Protein AF-A0A433UEF9-F1 (afdb_monomer_lite)

Secondary structure (DSSP, 8-state):
--TTSHHHHHHHHHHHHHHHHHHHHHHHHGGGT--HHHHHHHHHHHHHHHHHTTS--S-PPPHHHHHHHH-SSHHHHHHHHHHHHHHHHHHHHTT----SSPPP-

Radius of gyration: 21.96 Å; chains: 1; bounding box: 61×20×48 Å

Foldseek 3Di:
DDPPDPVVVVVVVVVVVVVVVVVVVVVVVVVPDDDPVNVVVVVVVVVVVVVVVPPPPPDDDDQLRVLVVPDPDDVSSVVSVVVVVVVVVVCVVVVPPDPPDDDDD

Structure (mmCIF, N/CA/C/O backbone):
data_AF-A0A433UEF9-F1
#
_entry.id   AF-A0A433UEF9-F1
#
loop_
_atom_site.group_PDB
_atom_site.id
_atom_site.type_symbol
_atom_site.label_atom_id
_atom_site.label_alt_id
_atom_site.label_comp_id
_atom_site.label_asym_id
_atom_site.label_entity_id
_atom_site.label_seq_id
_atom_site.pdbx_PDB_ins_code
_atom_site.Cartn_x
_atom_site.Cartn_y
_atom_site.Cartn_z
_atom_site.occupancy
_atom_site.B_iso_or_equiv
_atom_site.auth_seq_id
_atom_site.auth_comp_id
_atom_site.auth_asym_id
_atom_site.auth_atom_id
_atom_site.pdbx_PDB_model_num
ATOM 1 N N . MET A 1 1 ? 7.030 2.726 0.598 1.00 58.47 1 MET A N 1
ATOM 2 C CA . MET A 1 1 ? 7.390 3.344 1.887 1.00 58.47 1 MET A CA 1
ATOM 3 C C . MET A 1 1 ? 8.860 3.071 2.135 1.00 58.47 1 MET A C 1
ATOM 5 O O . MET A 1 1 ? 9.317 2.013 1.723 1.00 58.47 1 MET A O 1
ATOM 9 N N . THR A 1 2 ? 9.608 4.013 2.704 1.00 59.03 2 THR A N 1
ATOM 10 C CA . THR A 1 2 ? 11.017 3.772 3.048 1.00 59.03 2 THR A CA 1
ATOM 11 C C . THR A 1 2 ? 11.131 3.212 4.470 1.00 59.03 2 THR A C 1
ATOM 13 O O . THR A 1 2 ? 10.537 3.768 5.390 1.00 59.03 2 THR A O 1
ATOM 16 N N . VAL A 1 3 ? 11.853 2.099 4.634 1.00 59.62 3 VAL A N 1
ATOM 17 C CA . VAL A 1 3 ? 12.020 1.390 5.921 1.00 59.62 3 VAL A CA 1
ATOM 18 C C . VAL A 1 3 ? 12.919 2.201 6.856 1.00 59.62 3 VAL A C 1
ATOM 20 O O . VAL A 1 3 ? 13.885 2.817 6.394 1.00 59.62 3 VAL A O 1
ATOM 23 N N . ASN A 1 4 ? 12.623 2.206 8.161 1.00 57.69 4 ASN A N 1
ATOM 24 C CA . ASN A 1 4 ? 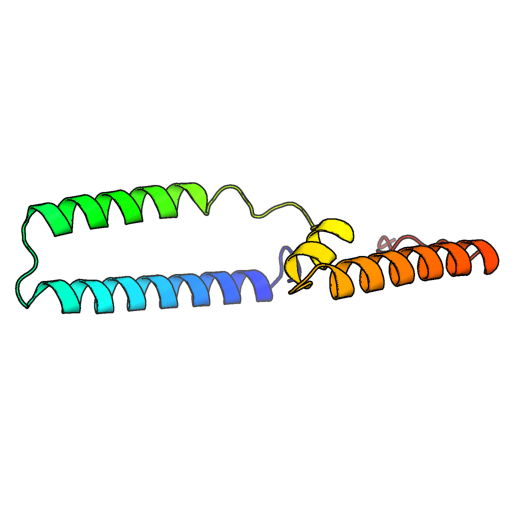13.343 2.969 9.191 1.00 57.69 4 ASN A CA 1
ATOM 25 C C . ASN A 1 4 ? 13.339 4.486 8.951 1.00 57.69 4 ASN A C 1
ATOM 27 O O . ASN A 1 4 ? 14.255 5.216 9.349 1.00 57.69 4 ASN A O 1
ATOM 31 N N . SER A 1 5 ? 12.296 4.976 8.288 1.00 70.62 5 SER A N 1
ATOM 32 C CA . SER A 1 5 ? 12.159 6.381 7.931 1.00 70.62 5 SER A CA 1
ATOM 33 C C . SER A 1 5 ? 11.176 7.105 8.842 1.00 70.62 5 SER A C 1
ATOM 35 O O . SER A 1 5 ? 10.281 6.530 9.462 1.00 70.62 5 SER A O 1
ATOM 37 N N . VAL A 1 6 ? 11.298 8.430 8.874 1.00 74.25 6 VAL A N 1
ATOM 38 C CA . VAL A 1 6 ? 10.288 9.311 9.475 1.00 74.25 6 VAL A CA 1
ATOM 39 C C . VAL A 1 6 ? 8.910 9.076 8.832 1.00 74.25 6 VAL A C 1
ATOM 41 O O . VAL A 1 6 ? 7.894 9.227 9.506 1.00 74.25 6 VAL A O 1
ATOM 44 N N . GLU A 1 7 ? 8.867 8.643 7.567 1.00 73.62 7 GLU A N 1
ATOM 45 C CA . GLU A 1 7 ? 7.638 8.272 6.851 1.00 73.62 7 GLU A CA 1
ATOM 46 C C . GLU A 1 7 ? 6.861 7.139 7.539 1.00 73.62 7 GLU A C 1
ATOM 48 O O . GLU A 1 7 ? 5.645 7.242 7.690 1.00 73.62 7 GLU A O 1
ATOM 53 N N . GLU A 1 8 ? 7.557 6.098 7.999 1.00 70.75 8 GLU A N 1
ATOM 54 C CA . GLU A 1 8 ? 6.977 4.932 8.676 1.00 70.75 8 GLU A CA 1
ATOM 55 C C . GLU A 1 8 ? 6.327 5.334 10.002 1.00 70.75 8 GLU A C 1
ATOM 57 O O . GLU A 1 8 ? 5.153 5.067 10.260 1.00 70.75 8 GLU A O 1
ATOM 62 N N . ARG A 1 9 ? 7.047 6.136 10.794 1.00 72.00 9 ARG A N 1
ATOM 63 C CA . ARG A 1 9 ? 6.550 6.669 12.071 1.00 72.00 9 ARG A CA 1
ATOM 64 C C . ARG A 1 9 ? 5.335 7.574 11.890 1.00 72.00 9 ARG A C 1
ATOM 66 O O . ARG A 1 9 ? 4.414 7.544 12.707 1.00 72.00 9 ARG A O 1
ATOM 73 N N . ILE A 1 10 ? 5.335 8.401 10.844 1.00 79.62 10 ILE A N 1
ATOM 74 C CA . ILE A 1 10 ? 4.201 9.275 10.527 1.00 79.62 10 ILE A CA 1
ATOM 75 C C . ILE A 1 10 ? 2.989 8.440 10.098 1.00 79.62 10 ILE A C 1
ATOM 77 O O . ILE A 1 10 ? 1.874 8.737 10.530 1.00 79.62 10 ILE A O 1
ATOM 81 N N . GLN A 1 11 ? 3.179 7.385 9.301 1.00 75.44 11 GLN A N 1
ATOM 82 C CA . GLN A 1 11 ? 2.076 6.512 8.899 1.00 75.44 11 GLN A CA 1
ATOM 83 C C . GLN A 1 11 ? 1.520 5.714 10.075 1.00 75.44 11 GLN A C 1
ATOM 85 O O . GLN A 1 11 ? 0.302 5.665 10.216 1.00 75.44 11 GLN A O 1
ATOM 90 N N . ALA A 1 12 ? 2.369 5.163 10.946 1.00 76.06 12 ALA A N 1
ATOM 91 C CA . ALA A 1 12 ? 1.934 4.473 12.158 1.00 76.06 12 ALA A CA 1
ATOM 92 C C . ALA A 1 12 ? 1.088 5.400 13.048 1.00 76.06 12 ALA A C 1
ATOM 94 O O . ALA A 1 12 ? 0.006 5.027 13.501 1.00 76.06 12 ALA A O 1
ATOM 95 N N . ALA A 1 13 ? 1.509 6.660 13.219 1.00 77.19 13 ALA A N 1
ATOM 96 C CA . ALA A 1 13 ? 0.733 7.659 13.954 1.00 77.19 13 ALA A CA 1
ATOM 97 C C . ALA A 1 13 ? -0.608 8.000 13.273 1.00 77.19 13 ALA A C 1
ATOM 99 O O . ALA A 1 13 ? -1.624 8.168 13.953 1.00 77.19 13 ALA A O 1
ATOM 100 N N . ALA A 1 14 ? -0.637 8.091 11.939 1.00 80.50 14 ALA A N 1
ATOM 101 C CA . ALA A 1 14 ? -1.864 8.323 11.181 1.00 80.50 14 ALA A CA 1
ATOM 102 C C . ALA A 1 14 ? -2.830 7.126 11.261 1.00 80.50 14 ALA A C 1
ATOM 104 O O . ALA A 1 14 ? -4.017 7.332 11.520 1.00 80.50 14 ALA A O 1
ATOM 105 N N . ARG A 1 15 ? -2.326 5.890 11.115 1.00 78.94 15 ARG A N 1
ATOM 106 C CA . ARG A 1 15 ? -3.084 4.638 11.293 1.00 78.94 15 ARG A CA 1
ATOM 107 C C . ARG A 1 15 ? -3.664 4.548 12.702 1.00 78.94 15 ARG A C 1
ATOM 109 O O . ARG A 1 15 ? -4.864 4.339 12.847 1.00 78.94 15 ARG A O 1
ATOM 116 N N . TYR A 1 16 ? -2.856 4.814 13.730 1.00 76.69 16 TYR A N 1
ATOM 117 C CA . TYR A 1 16 ? -3.310 4.837 15.122 1.00 76.69 16 TYR A CA 1
ATOM 118 C C . TYR A 1 16 ? -4.454 5.837 15.334 1.00 76.69 16 TYR A C 1
ATOM 120 O O . TYR A 1 16 ? -5.473 5.502 15.936 1.00 76.69 16 TYR A O 1
ATOM 128 N N . LYS A 1 17 ? -4.332 7.057 14.792 1.00 83.50 17 LYS A N 1
ATOM 129 C CA . LYS A 1 17 ? -5.382 8.079 14.909 1.00 83.50 17 LYS A CA 1
ATOM 130 C C . LYS A 1 17 ? -6.677 7.669 14.198 1.00 83.50 17 LYS A C 1
ATOM 132 O O . LYS A 1 17 ? -7.750 7.841 14.768 1.00 83.50 17 LYS A O 1
ATOM 137 N N . LEU A 1 18 ? -6.581 7.084 13.002 1.00 77.62 18 LEU A N 1
ATOM 138 C CA . LEU A 1 18 ? -7.737 6.546 12.278 1.00 77.62 18 LEU A CA 1
ATOM 139 C C . LEU A 1 18 ? -8.400 5.381 13.026 1.00 77.62 18 LEU A C 1
ATOM 141 O O . LEU A 1 18 ? -9.627 5.318 13.063 1.00 77.62 18 LEU A O 1
ATOM 145 N N . ASN A 1 19 ? -7.622 4.492 13.653 1.00 74.00 19 ASN A N 1
ATOM 146 C CA . ASN A 1 19 ? -8.163 3.389 14.453 1.00 74.00 19 ASN A CA 1
ATOM 147 C C . ASN A 1 19 ? -8.929 3.926 15.678 1.00 74.00 19 ASN A C 1
ATOM 149 O O . ASN A 1 19 ? -10.053 3.504 15.951 1.00 74.00 19 ASN A O 1
ATOM 153 N N . VAL A 1 20 ? -8.377 4.930 16.370 1.00 76.19 20 VAL A N 1
ATOM 154 C CA . VAL A 1 20 ? -9.068 5.605 17.482 1.00 76.19 20 VAL A CA 1
ATOM 155 C C . VAL A 1 20 ? -10.375 6.257 17.015 1.00 76.19 20 VAL A C 1
ATOM 157 O O . VAL A 1 20 ? -11.413 6.031 17.637 1.00 76.19 20 VAL A O 1
ATOM 160 N N . ASP A 1 21 ? -10.359 7.002 15.907 1.00 71.12 21 ASP A N 1
ATOM 161 C CA . ASP A 1 21 ? -11.561 7.646 15.360 1.00 71.12 21 ASP A CA 1
ATOM 162 C C . ASP A 1 21 ? -12.615 6.607 14.925 1.00 71.12 21 ASP A C 1
ATOM 164 O O . ASP A 1 21 ? -13.801 6.764 15.219 1.00 71.12 21 ASP A O 1
ATOM 168 N N . SER A 1 22 ? -12.193 5.499 14.305 1.00 72.69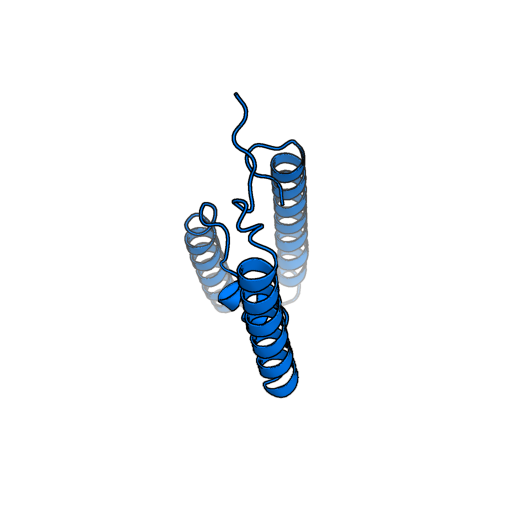 22 SER A N 1
ATOM 169 C CA . SER A 1 22 ? -13.070 4.385 13.918 1.00 72.69 22 SER A CA 1
ATOM 170 C C . SER A 1 22 ? -13.734 3.731 15.135 1.00 72.69 22 SER A C 1
ATOM 172 O O . SER A 1 22 ? -14.955 3.563 15.153 1.00 72.69 22 SER A O 1
ATOM 174 N N . LYS A 1 23 ? -12.971 3.453 16.203 1.00 73.31 23 LYS A N 1
ATOM 175 C CA . LYS A 1 23 ? -13.498 2.904 17.465 1.00 73.31 23 LYS A CA 1
ATOM 176 C C . LYS A 1 23 ? -14.512 3.846 18.123 1.00 73.31 23 LYS A C 1
ATOM 178 O O . LYS A 1 23 ? -15.530 3.385 18.638 1.00 73.31 23 LYS A O 1
ATOM 183 N N . VAL A 1 24 ? -14.283 5.161 18.076 1.00 68.38 24 VAL A N 1
ATOM 184 C CA . VAL A 1 24 ? -15.215 6.173 18.612 1.00 68.38 24 VAL A CA 1
ATOM 185 C C . VAL A 1 24 ? -16.494 6.272 17.769 1.00 68.38 24 VAL A C 1
ATOM 187 O O . VAL A 1 24 ? -17.591 6.326 18.327 1.00 68.38 24 VAL A O 1
ATOM 190 N N . ILE A 1 25 ? -16.390 6.235 16.437 1.00 62.66 25 ILE A N 1
ATOM 191 C CA . ILE A 1 25 ? -17.544 6.245 15.520 1.00 62.66 25 ILE A CA 1
ATOM 192 C C . ILE A 1 25 ? -18.387 4.970 15.683 1.00 62.66 25 ILE A C 1
ATOM 194 O O . ILE A 1 25 ? -19.615 5.044 15.763 1.00 62.66 25 ILE A O 1
ATOM 198 N N . GLN A 1 26 ? -17.739 3.808 15.803 1.00 62.84 26 GLN A N 1
ATOM 199 C CA . GLN A 1 26 ? -18.402 2.529 16.070 1.00 62.84 26 GLN A CA 1
ATOM 200 C C . GLN A 1 26 ? -19.078 2.525 17.447 1.00 62.84 26 GLN A C 1
ATOM 202 O O . GLN A 1 26 ? -20.224 2.096 17.552 1.00 62.84 26 GLN A O 1
ATOM 207 N N . ALA A 1 27 ? -18.436 3.075 18.487 1.00 61.78 27 ALA A N 1
ATOM 208 C CA . ALA A 1 27 ? -19.049 3.282 19.803 1.00 61.78 27 ALA A CA 1
ATOM 209 C C . ALA A 1 27 ? -20.307 4.171 19.734 1.00 61.78 27 ALA A C 1
ATOM 211 O O . ALA A 1 27 ? -21.292 3.890 20.415 1.00 61.78 27 ALA A O 1
ATOM 212 N N . GLY A 1 28 ? -20.316 5.187 18.863 1.00 61.53 28 GLY A N 1
ATOM 213 C CA . GLY A 1 28 ? -21.490 6.024 18.590 1.00 61.53 28 GLY A CA 1
ATOM 214 C C . GLY A 1 28 ? -22.656 5.274 17.931 1.00 61.53 28 GLY A C 1
ATOM 215 O O . GLY A 1 28 ? -23.814 5.599 18.189 1.00 61.53 28 GLY A O 1
ATOM 216 N N . MET A 1 29 ? -22.385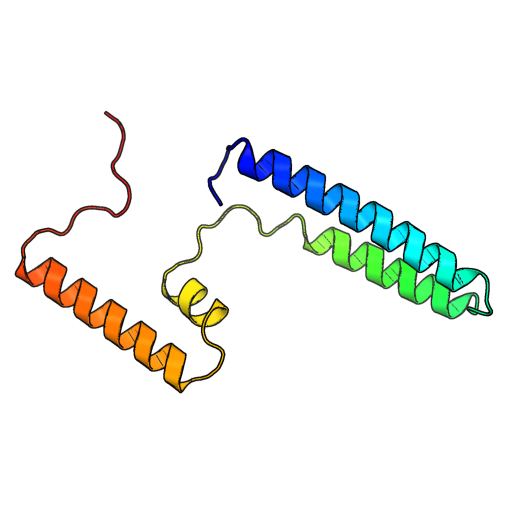 4.222 17.145 1.00 58.00 29 MET A N 1
ATOM 217 C CA . MET A 1 29 ? -23.427 3.331 16.608 1.00 58.00 29 MET A CA 1
ATOM 218 C C . MET A 1 29 ? -24.080 2.439 17.682 1.00 58.00 29 MET A C 1
ATOM 220 O O . MET A 1 29 ? -25.198 1.968 17.469 1.00 58.00 29 MET A O 1
ATOM 224 N N . PHE A 1 30 ? -23.443 2.224 18.843 1.00 55.84 30 PHE A N 1
ATOM 225 C CA . PHE A 1 30 ? -23.976 1.363 19.912 1.00 55.84 30 PHE A CA 1
ATOM 226 C C . PHE A 1 30 ? -25.077 2.004 20.769 1.00 55.84 30 PHE A C 1
ATOM 228 O O . PHE A 1 30 ? -25.755 1.276 21.499 1.00 55.84 30 PHE A O 1
ATOM 235 N N . ASP A 1 31 ? -25.273 3.324 20.697 1.00 61.22 31 ASP A N 1
ATOM 236 C CA . ASP A 1 31 ? -26.269 4.031 21.519 1.00 61.22 31 ASP A CA 1
ATOM 237 C C . ASP A 1 31 ? -27.716 3.807 21.027 1.00 61.22 31 ASP A C 1
ATOM 239 O O . ASP A 1 31 ? -28.671 4.017 21.768 1.00 61.22 31 ASP A O 1
ATOM 243 N N . ASN A 1 32 ? -27.918 3.300 19.800 1.00 56.97 32 ASN A N 1
ATOM 244 C CA . ASN A 1 32 ? -29.241 3.323 19.158 1.00 56.97 32 ASN A CA 1
ATOM 245 C C . ASN A 1 32 ? -29.839 1.950 18.772 1.00 56.97 32 ASN A C 1
ATOM 247 O O . ASN A 1 32 ? -30.460 1.832 17.719 1.00 56.97 32 ASN A O 1
ATOM 251 N N . LYS A 1 33 ? -29.754 0.952 19.676 1.00 61.94 33 LYS A N 1
ATOM 252 C CA . LYS A 1 33 ? -30.411 -0.396 19.659 1.00 61.94 33 LYS A CA 1
ATOM 253 C C . LYS A 1 33 ? -29.546 -1.629 19.320 1.00 61.94 33 LYS A C 1
ATOM 255 O O . LYS A 1 33 ? -30.103 -2.655 18.934 1.00 61.94 33 LYS A O 1
ATOM 260 N N . SER A 1 34 ? -28.230 -1.619 19.509 1.00 58.38 34 SER A N 1
ATOM 261 C CA . SER A 1 34 ? -27.441 -2.856 19.340 1.00 58.38 34 SER A CA 1
ATOM 262 C C . SER A 1 34 ? -27.682 -3.841 20.495 1.00 58.38 34 SER A C 1
ATOM 264 O O . SER A 1 34 ? -27.584 -3.483 21.674 1.00 58.38 34 SER A O 1
ATOM 266 N N . THR A 1 35 ? -27.983 -5.100 20.179 1.00 68.94 35 THR A N 1
ATOM 267 C CA . THR A 1 35 ? -28.195 -6.157 21.181 1.00 68.94 35 THR A CA 1
ATOM 268 C C . THR A 1 35 ? -26.864 -6.608 21.808 1.00 68.94 35 THR A C 1
ATOM 270 O O . THR A 1 35 ? -25.799 -6.509 21.200 1.00 68.94 35 THR A O 1
ATOM 273 N N . ASN A 1 36 ? -26.886 -7.111 23.053 1.00 68.06 36 ASN A N 1
ATOM 274 C CA . ASN A 1 36 ? -25.670 -7.528 23.786 1.00 68.06 36 ASN A CA 1
ATOM 275 C C . ASN A 1 36 ? -24.833 -8.571 23.007 1.00 68.06 36 ASN A C 1
ATOM 277 O O . ASN A 1 36 ? -23.610 -8.604 23.123 1.00 68.06 36 ASN A O 1
ATOM 281 N N . THR A 1 37 ? -25.497 -9.387 22.185 1.00 72.19 37 THR A N 1
ATOM 282 C CA . THR A 1 37 ? -24.888 -10.422 21.342 1.00 72.19 37 THR A CA 1
ATOM 283 C C . THR A 1 37 ? -24.109 -9.837 20.161 1.00 72.19 37 THR A C 1
ATOM 285 O O . THR A 1 37 ? -22.969 -10.241 19.947 1.00 72.19 37 THR A O 1
ATOM 288 N N . GLU A 1 38 ? -24.665 -8.851 19.449 1.00 72.25 38 GLU A N 1
ATOM 289 C CA . GLU A 1 38 ? -23.981 -8.168 18.333 1.00 72.25 38 GLU A CA 1
ATOM 290 C C . GLU A 1 38 ? -22.715 -7.459 18.820 1.00 72.25 38 GLU A C 1
ATOM 292 O O . GLU A 1 38 ? -21.664 -7.547 18.189 1.00 72.25 38 GLU A O 1
ATOM 297 N N . ARG A 1 39 ? -22.775 -6.843 20.010 1.00 69.25 39 ARG A N 1
ATOM 298 C CA . ARG A 1 39 ? -21.603 -6.225 20.646 1.00 69.25 39 ARG A CA 1
ATOM 299 C C . ARG A 1 39 ? -20.483 -7.232 20.904 1.00 69.25 39 ARG A C 1
ATOM 301 O O . ARG A 1 39 ? -19.325 -6.923 20.646 1.00 69.25 39 ARG A O 1
ATOM 308 N N . LYS A 1 40 ? -20.809 -8.424 21.416 1.00 74.44 40 LYS A N 1
ATOM 309 C CA . LYS A 1 40 ? -19.809 -9.469 21.696 1.00 74.44 40 LYS A CA 1
ATOM 310 C C . LYS A 1 40 ? -19.164 -10.004 20.420 1.00 74.44 40 LYS A C 1
ATOM 312 O O . LYS A 1 40 ? -17.947 -10.135 20.389 1.00 74.44 40 LYS A O 1
ATOM 317 N N . GLN A 1 41 ? -19.960 -10.279 19.387 1.00 76.19 41 GLN A N 1
ATOM 318 C CA . GLN A 1 41 ? -19.449 -10.765 18.100 1.00 76.19 41 GLN A CA 1
ATOM 319 C C . GLN A 1 41 ? -18.541 -9.733 17.427 1.00 76.19 41 GLN A C 1
ATOM 321 O O . GLN A 1 41 ? -17.473 -10.079 16.935 1.00 76.19 41 GLN A O 1
ATOM 326 N N . PHE A 1 42 ? -18.926 -8.458 17.473 1.00 71.31 42 PHE A N 1
ATOM 327 C CA . PHE A 1 42 ? -18.134 -7.378 16.901 1.00 71.31 42 PHE A CA 1
ATOM 328 C C . PHE A 1 42 ? -16.801 -7.164 17.635 1.00 71.31 42 PHE A C 1
ATOM 330 O O . PHE A 1 42 ? -15.755 -7.073 17.001 1.00 71.31 42 PHE A O 1
ATOM 337 N N . LEU A 1 43 ? -16.818 -7.151 18.975 1.00 73.50 43 LEU A N 1
ATOM 338 C CA . LEU A 1 43 ? -15.591 -7.053 19.776 1.00 73.50 43 LEU A CA 1
ATOM 339 C C . LEU A 1 43 ? -14.647 -8.232 19.524 1.00 73.50 43 LEU A C 1
ATOM 341 O O . LEU A 1 43 ? -13.438 -8.038 19.462 1.00 73.50 43 LEU A O 1
ATOM 345 N N . GLN A 1 44 ? -15.193 -9.440 19.362 1.00 76.69 44 GLN A N 1
ATOM 346 C CA . GLN A 1 44 ? -14.400 -10.619 19.031 1.00 76.69 44 GLN A CA 1
ATOM 347 C C . GLN A 1 44 ? -13.757 -10.495 17.642 1.00 76.69 44 GLN A C 1
ATOM 349 O O . GLN A 1 44 ? -12.583 -10.821 17.498 1.00 76.69 44 GLN A O 1
ATOM 354 N N . ALA A 1 45 ? -14.484 -9.981 16.643 1.00 76.25 45 ALA A N 1
A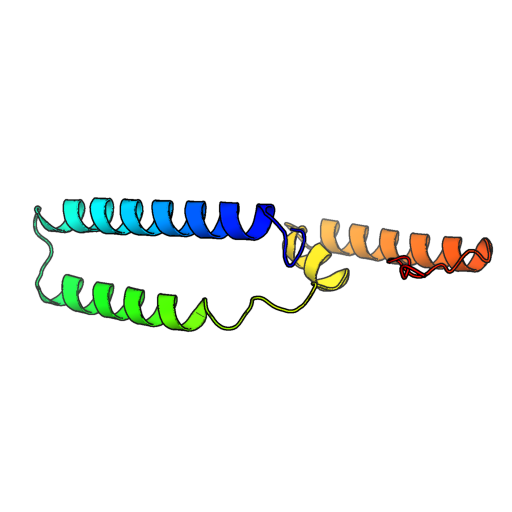TOM 355 C CA . ALA A 1 45 ? -13.934 -9.749 15.307 1.00 76.25 45 ALA A CA 1
ATOM 356 C C . ALA A 1 45 ? -12.792 -8.718 15.330 1.00 76.25 45 ALA A C 1
ATOM 358 O O . ALA A 1 45 ? -11.738 -8.967 14.756 1.00 76.25 45 ALA A O 1
ATOM 359 N N . LEU A 1 46 ? -12.965 -7.615 16.067 1.00 72.81 46 LEU A N 1
ATOM 360 C CA . LEU A 1 46 ? -11.958 -6.558 16.182 1.00 72.81 46 LEU A CA 1
ATOM 361 C C . LEU A 1 46 ? -10.671 -7.037 16.876 1.00 72.81 46 LEU A C 1
ATOM 363 O O . LEU A 1 46 ? -9.581 -6.740 16.408 1.00 72.81 46 LEU A O 1
ATOM 367 N N . LEU A 1 47 ? -10.795 -7.820 17.953 1.00 71.31 47 LEU A N 1
ATOM 368 C CA . LEU A 1 47 ? -9.651 -8.434 18.644 1.00 71.31 47 LEU A CA 1
ATOM 369 C C . LEU A 1 47 ? -8.892 -9.447 17.779 1.00 71.31 47 LEU A C 1
ATOM 371 O O . LEU A 1 47 ? -7.697 -9.626 17.979 1.00 71.31 47 LEU A O 1
ATOM 375 N N . THR A 1 48 ? -9.584 -10.131 16.865 1.00 71.69 48 THR A N 1
ATOM 376 C CA . THR A 1 48 ? -8.939 -11.095 15.960 1.00 71.69 48 THR A CA 1
ATOM 377 C C . THR A 1 48 ? -8.158 -10.351 14.879 1.00 71.69 48 THR A C 1
ATOM 379 O O . THR A 1 48 ? -7.004 -10.664 14.641 1.00 71.69 48 THR A O 1
ATOM 382 N N . GLN A 1 49 ? -8.754 -9.300 14.309 1.00 65.38 49 GLN A N 1
ATOM 383 C CA . GLN A 1 49 ? -8.128 -8.496 13.263 1.00 65.38 49 GLN A CA 1
ATOM 384 C C . GLN A 1 49 ? -6.877 -7.741 13.750 1.00 65.38 49 GLN A C 1
ATOM 386 O O . GLN A 1 49 ? -5.895 -7.679 13.024 1.00 65.38 49 GLN A O 1
ATOM 391 N N . GLU A 1 50 ? -6.876 -7.212 14.982 1.00 60.28 50 GLU A N 1
ATOM 392 C CA . GLU A 1 50 ? -5.682 -6.555 15.549 1.00 60.28 50 GLU A CA 1
ATOM 393 C C . GLU A 1 50 ? -4.520 -7.530 15.807 1.00 60.28 50 GLU A C 1
ATOM 395 O O . GLU A 1 50 ? -3.380 -7.091 15.849 1.00 60.28 50 GLU A O 1
ATOM 400 N N . ALA A 1 51 ? -4.780 -8.833 15.971 1.00 58.25 51 ALA A N 1
ATOM 401 C CA . ALA A 1 51 ? -3.722 -9.828 16.161 1.00 58.25 51 ALA A CA 1
ATOM 402 C C . ALA A 1 51 ? -3.033 -10.229 14.844 1.00 58.25 51 ALA A C 1
ATOM 404 O O . ALA A 1 51 ? -1.885 -10.660 14.879 1.00 58.25 51 ALA A O 1
ATOM 405 N N . ASP A 1 52 ? -3.721 -10.073 13.708 1.00 55.47 52 ASP A N 1
ATOM 406 C CA . ASP A 1 52 ? -3.211 -10.440 12.382 1.00 55.47 52 ASP A CA 1
ATOM 407 C C . ASP A 1 52 ? -2.376 -9.306 11.738 1.00 55.47 52 ASP A C 1
ATOM 409 O O . ASP A 1 52 ? -1.555 -9.564 10.863 1.00 55.47 52 ASP A O 1
ATOM 413 N N . GLU A 1 53 ? -2.552 -8.046 12.164 1.00 55.41 53 GLU A N 1
ATOM 414 C CA . GLU A 1 53 ? -1.866 -6.876 11.576 1.00 55.41 53 GLU A CA 1
ATOM 415 C C . GLU A 1 53 ? -0.387 -6.732 12.001 1.00 55.41 53 GLU A C 1
ATOM 417 O O . GLU A 1 53 ? 0.370 -6.038 11.323 1.00 55.41 53 GLU A O 1
ATOM 422 N N . ASP A 1 54 ? 0.047 -7.394 13.080 1.00 52.84 54 ASP A N 1
ATOM 423 C CA . ASP A 1 54 ? 1.403 -7.251 13.642 1.00 52.84 54 ASP A CA 1
ATOM 424 C C . ASP A 1 54 ? 2.467 -8.166 12.975 1.00 52.84 54 ASP A C 1
ATOM 426 O O . ASP A 1 54 ? 3.654 -8.036 13.280 1.00 52.84 54 ASP A O 1
ATOM 430 N N . GLU A 1 55 ? 2.092 -9.086 12.070 1.00 53.19 55 GLU A N 1
ATOM 431 C CA . GLU A 1 55 ? 3.014 -10.100 11.504 1.00 53.19 55 GLU A CA 1
ATOM 432 C C . GLU A 1 55 ? 3.524 -9.827 10.065 1.00 53.19 55 GLU A C 1
ATOM 434 O O . GLU A 1 55 ? 4.397 -10.557 9.595 1.00 53.19 55 GLU A O 1
ATOM 439 N N . GLU A 1 56 ? 3.066 -8.784 9.356 1.00 51.91 56 GLU A N 1
ATOM 440 C CA . GLU A 1 56 ? 3.328 -8.618 7.902 1.00 51.91 56 GLU A CA 1
ATOM 441 C C . GLU A 1 56 ? 4.355 -7.529 7.486 1.00 51.91 56 GLU A C 1
ATOM 443 O O . GLU A 1 56 ? 4.486 -7.241 6.296 1.00 51.91 56 GLU A O 1
ATOM 448 N N . GLU A 1 57 ? 5.107 -6.892 8.393 1.00 51.56 57 GLU A N 1
ATOM 449 C CA . GLU A 1 57 ? 5.788 -5.616 8.056 1.00 51.56 57 GLU A CA 1
ATOM 450 C C . GLU A 1 57 ? 7.242 -5.654 7.519 1.00 51.56 57 GLU A C 1
ATOM 452 O O . GLU A 1 57 ? 7.789 -4.582 7.271 1.00 51.56 57 GLU A O 1
ATOM 457 N N . ASP A 1 58 ? 7.872 -6.803 7.227 1.00 52.81 58 ASP A N 1
ATOM 458 C CA . ASP A 1 58 ? 9.331 -6.813 6.941 1.00 52.81 58 ASP A CA 1
ATOM 459 C C . ASP A 1 58 ? 9.811 -7.305 5.557 1.00 52.81 58 ASP A C 1
ATOM 461 O O . ASP A 1 58 ? 11.022 -7.318 5.310 1.00 52.81 58 ASP A O 1
ATOM 465 N N . GLU A 1 59 ? 8.935 -7.656 4.607 1.00 59.38 59 GLU A N 1
ATOM 466 C CA . GLU A 1 59 ? 9.384 -8.097 3.272 1.00 59.38 59 GLU A CA 1
ATOM 467 C C . GLU A 1 59 ? 9.006 -7.108 2.161 1.00 59.38 59 GLU A C 1
ATOM 469 O O . GLU A 1 59 ? 7.845 -6.757 1.954 1.00 59.38 59 GLU A O 1
ATOM 474 N N . PHE A 1 60 ? 10.015 -6.639 1.415 1.00 64.75 60 PHE A N 1
ATOM 475 C CA . PHE A 1 60 ? 9.768 -5.872 0.197 1.00 64.75 60 PHE A CA 1
ATOM 476 C C . PHE A 1 60 ? 9.054 -6.777 -0.812 1.00 64.75 60 PHE A C 1
ATOM 478 O O . PHE A 1 60 ? 9.628 -7.798 -1.198 1.00 64.75 60 PHE A O 1
ATOM 485 N N . PRO A 1 61 ? 7.856 -6.401 -1.291 1.00 73.69 61 PRO A N 1
ATOM 486 C CA . PRO A 1 61 ? 7.147 -7.212 -2.265 1.00 73.69 61 PRO A CA 1
ATOM 487 C C . PRO A 1 61 ? 7.959 -7.281 -3.561 1.00 73.69 61 PRO A C 1
ATOM 489 O O . PRO A 1 61 ? 8.544 -6.286 -4.007 1.00 73.69 61 PRO A O 1
ATOM 492 N N . ASP A 1 62 ? 8.006 -8.465 -4.164 1.00 79.62 62 ASP A N 1
ATOM 493 C CA . ASP A 1 62 ? 8.623 -8.653 -5.470 1.00 79.62 62 ASP A CA 1
ATOM 494 C C . ASP A 1 62 ? 7.774 -8.014 -6.589 1.00 79.62 62 ASP A C 1
ATOM 496 O O . ASP A 1 62 ? 6.641 -7.573 -6.379 1.00 79.62 62 ASP A O 1
ATOM 500 N N . ASP A 1 63 ? 8.335 -7.923 -7.800 1.00 83.62 63 ASP A N 1
ATOM 501 C CA . ASP A 1 63 ? 7.635 -7.317 -8.945 1.00 83.62 63 ASP A CA 1
ATOM 502 C C . ASP A 1 63 ? 6.291 -7.995 -9.217 1.00 83.62 63 ASP A C 1
ATOM 504 O O . ASP A 1 63 ? 5.328 -7.333 -9.590 1.00 83.62 63 ASP A O 1
ATOM 508 N N . GLU A 1 64 ? 6.225 -9.314 -9.037 1.00 84.38 64 GLU A N 1
ATOM 509 C CA . GLU A 1 64 ? 5.010 -10.080 -9.277 1.00 84.38 64 GLU A CA 1
ATOM 510 C C . GLU A 1 64 ? 3.921 -9.719 -8.265 1.00 84.38 64 GLU A C 1
ATOM 512 O O . GLU A 1 64 ? 2.799 -9.417 -8.671 1.00 84.38 64 GLU A O 1
ATOM 517 N N . THR A 1 65 ? 4.263 -9.639 -6.979 1.00 84.75 65 THR A N 1
ATOM 518 C CA . THR A 1 65 ? 3.359 -9.218 -5.903 1.00 84.75 65 THR A CA 1
ATOM 519 C C . THR A 1 65 ? 2.868 -7.788 -6.122 1.00 84.75 65 THR A C 1
ATOM 521 O O . THR A 1 65 ? 1.670 -7.518 -6.024 1.00 84.75 65 THR A O 1
ATOM 524 N N . ILE A 1 66 ? 3.760 -6.865 -6.499 1.00 86.44 66 ILE A N 1
ATOM 525 C CA . ILE A 1 66 ? 3.379 -5.481 -6.823 1.00 86.44 66 ILE A CA 1
ATOM 526 C C . ILE A 1 66 ? 2.427 -5.452 -8.026 1.00 86.44 66 ILE A C 1
ATOM 528 O O . ILE A 1 66 ? 1.401 -4.770 -7.989 1.00 86.44 66 ILE A O 1
ATOM 532 N N . ASN A 1 67 ? 2.732 -6.206 -9.083 1.00 89.31 67 ASN A N 1
ATOM 533 C CA . ASN A 1 67 ? 1.893 -6.269 -10.275 1.00 89.31 67 ASN A CA 1
ATOM 534 C C . ASN A 1 67 ? 0.509 -6.857 -9.964 1.00 89.31 67 ASN A C 1
ATOM 536 O O . ASN A 1 67 ? -0.479 -6.364 -10.501 1.00 89.31 67 ASN A O 1
ATOM 540 N N . GLN A 1 68 ? 0.416 -7.857 -9.081 1.00 87.06 68 GLN A N 1
ATOM 541 C CA . GLN A 1 68 ? -0.860 -8.418 -8.623 1.00 87.06 68 GLN A CA 1
ATOM 542 C C . GLN A 1 68 ? -1.675 -7.415 -7.795 1.00 87.06 68 GLN A C 1
ATOM 544 O O . GLN A 1 68 ? -2.885 -7.324 -7.976 1.00 87.06 68 GLN A O 1
ATOM 549 N N . MET A 1 69 ? -1.031 -6.629 -6.925 1.00 85.88 69 MET A N 1
ATOM 550 C CA . MET A 1 69 ? -1.710 -5.587 -6.140 1.00 85.88 69 MET A CA 1
ATOM 551 C C . MET A 1 69 ? -2.221 -4.425 -7.005 1.00 85.88 69 MET A C 1
ATOM 553 O O . MET A 1 69 ? -3.225 -3.795 -6.670 1.00 85.88 69 MET A O 1
ATOM 557 N N . LEU A 1 70 ? -1.517 -4.103 -8.094 1.00 86.81 70 LEU A N 1
ATOM 558 C CA . LEU A 1 70 ? -1.866 -2.992 -8.982 1.00 86.81 70 LEU A CA 1
ATOM 559 C C . LEU A 1 70 ? -2.880 -3.378 -10.060 1.00 86.81 70 LEU A C 1
ATOM 561 O O . LEU A 1 70 ? -3.721 -2.548 -10.420 1.00 86.81 70 LEU A O 1
ATOM 565 N N . ALA A 1 71 ? -2.791 -4.601 -10.584 1.00 91.06 71 ALA A N 1
ATOM 566 C CA . ALA A 1 71 ? -3.674 -5.078 -11.634 1.00 91.06 71 ALA A CA 1
ATOM 567 C C . ALA A 1 71 ? -5.110 -5.196 -11.119 1.00 91.06 71 ALA A C 1
ATOM 569 O O . ALA A 1 71 ? -5.396 -5.853 -10.120 1.00 91.06 71 ALA A O 1
ATOM 570 N N . ARG A 1 72 ? -6.045 -4.578 -11.838 1.00 90.25 72 ARG A N 1
ATOM 571 C CA . ARG A 1 72 ? -7.484 -4.677 -11.564 1.00 90.25 72 ARG A CA 1
ATOM 572 C C . ARG A 1 72 ? -8.142 -5.792 -12.377 1.00 90.25 72 ARG A C 1
ATOM 574 O O . ARG A 1 72 ? -9.315 -6.090 -12.158 1.00 90.25 72 ARG A O 1
ATOM 581 N N . GLY A 1 73 ? -7.396 -6.399 -13.302 1.00 89.88 73 GLY A N 1
ATOM 582 C CA . GLY A 1 73 ? -7.809 -7.522 -14.137 1.00 89.88 73 GLY A CA 1
ATOM 583 C C . GLY A 1 73 ? -6.628 -8.208 -14.834 1.00 89.88 73 GLY A C 1
ATOM 584 O O . GLY A 1 73 ? -5.495 -7.730 -14.798 1.00 89.88 73 GLY A O 1
ATOM 585 N N . GLU A 1 74 ? -6.910 -9.338 -15.484 1.00 89.19 74 GLU A N 1
ATOM 586 C CA . GLU A 1 74 ? -5.902 -10.213 -16.104 1.00 89.19 74 GLU A CA 1
ATOM 587 C C . GLU A 1 74 ? -5.141 -9.530 -17.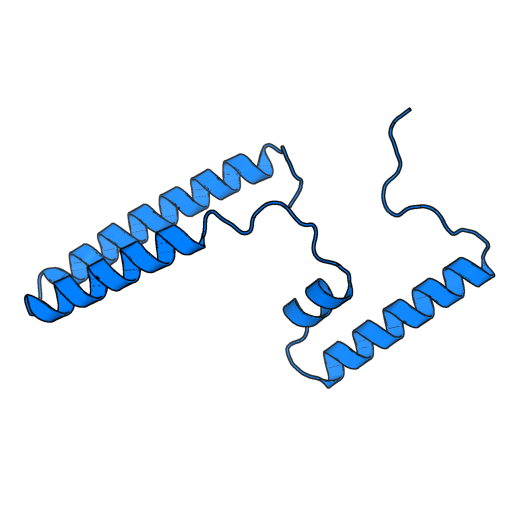254 1.00 89.19 74 GLU A C 1
ATOM 589 O O . GLU A 1 74 ? -3.923 -9.657 -17.348 1.00 89.19 74 GLU A O 1
ATOM 594 N N . GLU A 1 75 ? -5.825 -8.712 -18.063 1.00 91.75 75 GLU A N 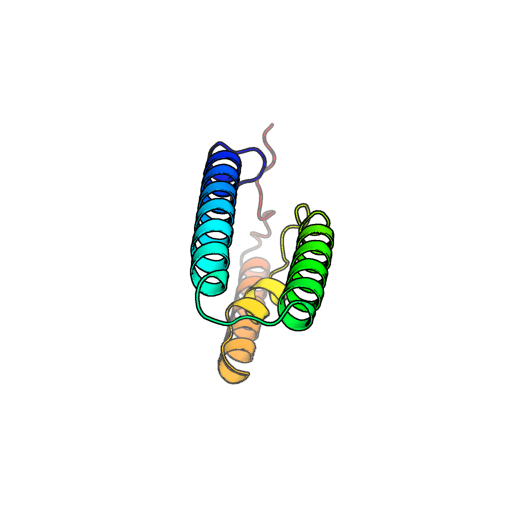1
ATOM 595 C CA . GLU A 1 75 ? -5.205 -7.977 -19.178 1.00 91.75 75 GLU A CA 1
ATOM 596 C C . GLU A 1 75 ? -4.086 -7.027 -18.714 1.00 91.75 75 GLU A C 1
ATOM 598 O O . GLU A 1 75 ? -3.042 -6.911 -19.362 1.00 91.75 75 GLU A O 1
ATOM 603 N N . GLU A 1 76 ? -4.286 -6.351 -17.578 1.00 90.94 76 GLU A N 1
ATOM 604 C CA . GLU A 1 76 ? -3.292 -5.441 -17.001 1.00 90.94 76 GLU A CA 1
ATOM 605 C C . GLU A 1 76 ? -2.104 -6.224 -16.435 1.00 90.94 76 GLU A C 1
ATOM 607 O O . GLU A 1 76 ? -0.952 -5.854 -16.666 1.00 90.94 76 GLU A O 1
ATOM 612 N N . PHE A 1 77 ? -2.372 -7.349 -15.768 1.00 91.44 77 PHE A N 1
ATOM 613 C CA . PHE A 1 77 ? -1.333 -8.223 -15.229 1.00 91.44 77 PHE A CA 1
ATOM 614 C C . PHE A 1 77 ? -0.425 -8.796 -16.329 1.00 91.44 77 PHE A C 1
ATOM 616 O O . PHE A 1 77 ? 0.803 -8.749 -16.214 1.00 91.44 77 PHE A O 1
ATOM 623 N N . GLU A 1 78 ? -1.003 -9.264 -17.439 1.00 91.19 78 GLU A N 1
ATOM 624 C CA . GLU A 1 78 ? -0.237 -9.730 -18.601 1.00 91.19 78 GLU A CA 1
ATOM 625 C C . GLU A 1 78 ? 0.613 -8.616 -19.228 1.00 91.19 78 GLU A C 1
ATOM 627 O O . GLU A 1 78 ? 1.752 -8.852 -19.654 1.00 91.19 78 GLU A O 1
ATOM 632 N N . ALA A 1 79 ? 0.078 -7.392 -19.288 1.00 92.00 79 ALA A N 1
ATOM 633 C CA . ALA A 1 79 ? 0.818 -6.238 -19.779 1.00 92.00 79 ALA A CA 1
ATOM 634 C C . ALA A 1 79 ? 2.029 -5.925 -18.884 1.00 92.00 79 ALA A C 1
ATOM 636 O O . ALA A 1 79 ? 3.123 -5.694 -19.409 1.00 92.00 79 ALA A O 1
ATOM 637 N N . TYR A 1 80 ? 1.870 -5.976 -17.556 1.00 90.81 80 TYR A N 1
ATOM 638 C CA . TYR A 1 80 ? 2.969 -5.782 -16.606 1.00 90.81 80 TYR A CA 1
ATOM 639 C C . TYR A 1 80 ? 4.052 -6.854 -16.746 1.00 90.81 80 TYR A C 1
ATOM 641 O O . TYR A 1 80 ? 5.227 -6.517 -16.914 1.00 90.81 80 TYR A O 1
ATOM 649 N N . GLN A 1 81 ? 3.666 -8.131 -16.825 1.00 90.69 81 GLN A N 1
ATOM 650 C CA . GLN A 1 81 ? 4.627 -9.214 -17.046 1.00 90.69 81 GLN A CA 1
ATOM 651 C C . GLN A 1 81 ? 5.423 -9.037 -18.342 1.00 90.69 81 GLN A C 1
ATOM 653 O O . GLN A 1 81 ? 6.639 -9.254 -18.369 1.00 90.69 81 GLN A O 1
ATOM 658 N N . ARG A 1 82 ? 4.765 -8.606 -19.425 1.00 91.38 82 ARG A N 1
ATOM 659 C CA . ARG A 1 82 ? 5.441 -8.346 -20.702 1.00 91.38 82 ARG A CA 1
ATOM 660 C C . ARG A 1 82 ? 6.476 -7.230 -20.572 1.00 91.38 82 ARG A C 1
ATOM 662 O O . ARG A 1 82 ? 7.599 -7.389 -21.049 1.00 91.38 82 ARG A O 1
ATOM 669 N N . MET A 1 83 ? 6.129 -6.142 -19.887 1.00 89.81 83 MET A N 1
ATOM 670 C CA . MET A 1 83 ? 7.051 -5.030 -19.640 1.00 89.81 83 MET A CA 1
ATOM 671 C C . MET A 1 83 ? 8.250 -5.450 -18.781 1.00 89.81 83 MET A C 1
ATOM 673 O O . MET A 1 83 ? 9.378 -5.062 -19.089 1.00 89.81 83 MET A O 1
ATOM 677 N N . ASP A 1 84 ? 8.053 -6.292 -17.765 1.00 88.69 84 ASP A N 1
ATOM 678 C CA . ASP A 1 84 ? 9.150 -6.800 -16.931 1.00 88.69 84 ASP A CA 1
ATOM 679 C C . ASP A 1 84 ? 10.092 -7.740 -17.695 1.00 88.69 84 ASP A C 1
ATOM 681 O O . ASP A 1 84 ? 11.306 -7.760 -17.455 1.00 88.69 84 ASP A O 1
ATOM 685 N N . VAL A 1 85 ? 9.562 -8.524 -18.638 1.00 87.88 85 VAL A N 1
ATOM 686 C CA . VAL A 1 85 ? 10.368 -9.352 -19.547 1.00 87.88 85 VAL A CA 1
ATOM 687 C C . VAL A 1 85 ? 11.167 -8.479 -20.515 1.00 87.88 85 VAL A C 1
ATOM 689 O O . VAL A 1 85 ? 12.371 -8.699 -20.679 1.00 87.88 85 VAL A O 1
ATOM 692 N N . ASP A 1 86 ? 10.541 -7.467 -21.115 1.00 87.88 86 ASP A N 1
ATOM 693 C CA . ASP A 1 86 ? 11.210 -6.553 -22.044 1.00 87.88 86 ASP A CA 1
ATOM 694 C C . ASP A 1 86 ? 12.296 -5.724 -21.346 1.00 87.88 86 ASP A C 1
ATOM 696 O O . ASP A 1 86 ? 13.406 -5.594 -21.875 1.00 87.88 86 ASP A O 1
ATOM 700 N N . ARG A 1 87 ? 12.037 -5.251 -20.120 1.00 85.75 87 ARG A N 1
ATOM 701 C CA . ARG A 1 87 ? 13.026 -4.558 -19.280 1.00 85.75 87 ARG A CA 1
ATOM 702 C C . ARG A 1 87 ? 14.241 -5.447 -19.015 1.00 85.75 87 ARG A C 1
ATOM 704 O O . ARG A 1 87 ? 15.361 -5.057 -19.343 1.00 85.75 87 ARG A O 1
ATOM 711 N N . ARG A 1 88 ? 14.029 -6.683 -18.542 1.00 83.50 88 ARG A N 1
ATOM 712 C CA . ARG A 1 88 ? 15.114 -7.658 -18.307 1.00 83.50 88 ARG A CA 1
ATOM 713 C C . ARG A 1 88 ? 15.894 -7.982 -19.582 1.00 83.50 88 ARG A C 1
ATOM 715 O O . ARG A 1 88 ? 17.112 -8.150 -19.540 1.00 83.50 88 ARG A O 1
ATOM 722 N N . ARG A 1 89 ? 15.212 -8.078 -20.726 1.00 84.38 89 ARG A N 1
ATOM 723 C CA . ARG A 1 89 ? 15.846 -8.346 -22.023 1.00 84.38 89 ARG A CA 1
ATOM 724 C C . ARG A 1 89 ? 16.732 -7.185 -22.472 1.00 84.38 89 ARG A C 1
ATOM 726 O O . ARG A 1 89 ? 17.819 -7.431 -22.996 1.00 84.38 89 ARG A O 1
ATOM 733 N N . ASN A 1 90 ? 16.286 -5.949 -22.271 1.00 82.12 90 ASN A N 1
ATOM 734 C CA . ASN A 1 90 ? 17.061 -4.756 -22.603 1.00 82.12 90 ASN A CA 1
ATOM 735 C C . ASN A 1 90 ? 18.274 -4.600 -21.677 1.00 82.12 90 ASN A C 1
ATOM 737 O O . ASN A 1 90 ? 19.376 -4.399 -22.175 1.00 82.12 90 ASN A O 1
ATOM 741 N N . GLU A 1 91 ? 18.124 -4.836 -20.371 1.00 80.69 91 GLU A N 1
ATOM 742 C CA . GLU A 1 91 ? 19.242 -4.830 -19.411 1.00 80.69 91 GLU A CA 1
ATOM 743 C C . GLU A 1 91 ? 20.347 -5.834 -19.783 1.00 80.69 91 GLU A C 1
ATOM 745 O O . GLU A 1 91 ? 21.537 -5.531 -19.677 1.00 80.69 91 GLU A O 1
ATOM 750 N N . VAL A 1 92 ? 19.966 -7.028 -20.261 1.00 78.25 92 VAL A N 1
ATOM 751 C CA . VAL A 1 92 ? 20.917 -8.044 -20.748 1.00 78.25 92 VAL A CA 1
ATOM 752 C C . VAL A 1 92 ? 21.613 -7.592 -22.035 1.00 78.25 92 VAL A C 1
ATOM 754 O O . VAL A 1 92 ? 22.812 -7.813 -22.187 1.00 78.25 92 VAL A O 1
ATOM 757 N N . ARG A 1 93 ? 20.886 -6.954 -22.960 1.00 77.19 93 ARG A N 1
ATOM 758 C CA . ARG A 1 93 ? 21.443 -6.449 -24.228 1.00 77.19 93 ARG A CA 1
ATOM 759 C C . ARG A 1 93 ? 22.406 -5.285 -24.028 1.00 77.19 93 ARG A C 1
ATOM 761 O O . ARG A 1 93 ? 23.398 -5.198 -24.743 1.00 77.19 93 ARG A O 1
ATOM 768 N N . GLU A 1 94 ? 22.115 -4.410 -23.075 1.00 77.44 94 GLU A N 1
ATOM 769 C CA . GLU A 1 94 ? 22.922 -3.228 -22.767 1.00 77.44 94 GLU A CA 1
ATOM 770 C C . GLU A 1 94 ? 24.103 -3.534 -21.835 1.00 77.44 94 GLU A C 1
ATOM 772 O O . GLU A 1 94 ? 24.909 -2.650 -21.556 1.00 77.44 94 GLU A O 1
ATOM 777 N N . GLY A 1 95 ? 24.221 -4.770 -21.331 1.00 67.62 95 GLY A N 1
ATOM 778 C CA . GLY A 1 95 ? 25.282 -5.170 -20.400 1.00 67.62 95 GLY A CA 1
ATOM 779 C C . GLY A 1 95 ? 25.223 -4.463 -19.038 1.00 67.62 95 GLY A C 1
ATOM 780 O O . GLY A 1 95 ? 26.111 -4.649 -18.211 1.00 67.62 95 GLY A O 1
ATOM 781 N N . ASN A 1 96 ? 24.171 -3.682 -18.780 1.00 64.00 96 ASN A N 1
ATOM 782 C CA . ASN A 1 96 ? 23.992 -2.832 -17.604 1.00 64.00 96 ASN A CA 1
ATOM 783 C C . ASN A 1 96 ? 23.114 -3.506 -16.539 1.00 64.00 96 ASN A C 1
ATOM 785 O O . ASN A 1 96 ? 22.221 -2.880 -15.970 1.00 64.00 96 ASN A O 1
ATOM 789 N N . ARG A 1 97 ? 23.370 -4.782 -16.226 1.00 64.94 97 ARG A N 1
ATOM 790 C CA . ARG A 1 97 ? 22.760 -5.427 -15.051 1.00 64.94 97 ARG A CA 1
ATOM 791 C C . ARG A 1 97 ? 23.371 -4.843 -13.779 1.00 64.94 97 ARG A C 1
ATOM 793 O O . ARG A 1 97 ? 24.330 -5.380 -13.232 1.00 64.94 97 ARG A O 1
ATOM 800 N N . LYS A 1 98 ? 22.838 -3.710 -13.333 1.00 66.12 98 LYS A N 1
ATOM 801 C CA . LYS A 1 98 ? 23.142 -3.140 -12.021 1.00 66.12 98 LYS A CA 1
ATOM 802 C C . LYS A 1 98 ? 22.119 -3.653 -11.006 1.00 66.12 98 LYS A C 1
ATOM 804 O O . LYS A 1 98 ? 20.955 -3.830 -11.370 1.00 66.12 98 LYS A O 1
ATOM 809 N N . PRO A 1 99 ? 22.528 -3.911 -9.753 1.00 66.62 99 PRO A N 1
ATOM 810 C CA . PRO A 1 99 ? 21.573 -4.176 -8.687 1.00 66.62 99 PRO A CA 1
ATOM 811 C C . PRO A 1 99 ? 20.623 -2.978 -8.540 1.00 66.62 99 PRO A C 1
ATOM 813 O O . PRO A 1 99 ? 21.017 -1.831 -8.755 1.00 66.62 99 PRO A O 1
ATOM 816 N N . ARG A 1 100 ? 19.358 -3.250 -8.196 1.00 68.56 100 ARG A N 1
ATOM 817 C CA . ARG A 1 100 ? 18.320 -2.212 -8.036 1.00 68.56 100 ARG A CA 1
ATOM 818 C C . ARG A 1 100 ? 18.661 -1.197 -6.955 1.00 68.56 100 ARG A C 1
ATOM 820 O O . ARG A 1 100 ? 18.292 -0.033 -7.070 1.00 68.56 100 ARG A O 1
ATOM 827 N N . LEU A 1 101 ? 19.356 -1.660 -5.921 1.00 70.06 101 LEU A N 1
ATOM 828 C CA . LEU A 1 101 ? 19.839 -0.844 -4.826 1.00 70.06 101 LEU A CA 1
ATOM 829 C C . LEU A 1 101 ? 21.362 -0.734 -4.933 1.00 70.06 101 LEU A C 1
ATOM 831 O O . LEU A 1 101 ? 22.052 -1.737 -5.105 1.00 70.06 101 LEU A O 1
ATOM 835 N N . MET A 1 102 ? 21.876 0.491 -4.855 1.00 69.25 102 MET A N 1
ATOM 836 C CA . MET A 1 102 ? 23.313 0.734 -4.748 1.00 69.25 102 MET A CA 1
ATOM 837 C C . MET A 1 102 ? 23.717 0.526 -3.288 1.00 69.25 102 MET A C 1
ATOM 839 O O . MET A 1 102 ? 23.150 1.171 -2.406 1.00 69.25 102 MET A O 1
ATOM 843 N N . GLU A 1 103 ? 24.686 -0.347 -3.024 1.00 67.44 103 GLU A N 1
ATOM 844 C CA . GLU A 1 103 ? 25.281 -0.452 -1.689 1.00 67.44 103 GLU A CA 1
ATOM 845 C C . GLU A 1 103 ? 26.110 0.809 -1.401 1.00 67.44 103 GLU A C 1
ATOM 847 O O . GLU A 1 103 ? 26.888 1.264 -2.246 1.00 67.44 103 GLU A O 1
ATOM 852 N N . GLN A 1 104 ? 25.925 1.409 -0.222 1.00 55.78 104 GLN A N 1
ATOM 853 C CA . GLN A 1 104 ? 26.800 2.487 0.244 1.00 55.78 104 GLN A CA 1
ATOM 854 C C . GLN A 1 104 ? 28.175 1.894 0.584 1.00 55.78 104 GLN A C 1
ATOM 856 O O . GLN A 1 104 ? 28.252 0.928 1.341 1.00 55.78 104 GLN A O 1
ATOM 861 N N . SER A 1 105 ? 29.241 2.454 -0.002 1.00 48.72 105 SER A N 1
ATOM 862 C CA . SER A 1 105 ? 30.635 2.175 0.388 1.00 48.72 105 SER A CA 1
ATOM 863 C C . SER A 1 105 ? 31.016 2.867 1.690 1.00 48.72 105 SER A C 1
ATOM 865 O O . SER A 1 105 ? 30.500 3.982 1.927 1.00 48.72 105 SER A O 1
#

InterPro domains:
  IPR027417 P-loop containing nucleoside triphosphate hydrolase [G3DSA:3.40.50.300] (1-88)

Organism: Elysia chlorotica (NCBI:txid188477)

pLDDT: mean 73.14, std 11.75, range [48.72, 92.0]

Sequence (105 aa):
MTVNSVEERIQAAARYKLNVDSKVIQAGMFDNKSTNTERKQFLQALLTQEADEDEEEDEFPDDETINQMLARGEEEFEAYQRMDVDRRRNEVREGNRKPRLMEQS